Protein AF-A0A7K7DRW2-F1 (afdb_monomer)

Radius of gyration: 18.95 Å; Cα contacts (8 Å, |Δi|>4): 66; chains: 1; bounding box: 40×19×52 Å

Organism: Pheucticus melanocephalus (NCBI:txid371919)

Sequence (67 aa):
QLNIHQMIHTGERPYECPQCQKRFQTRFSLLCHQRNHIEERPFCCPDCGKGFKHKSHLITHRRIHTG

Foldseek 3Di:
DPQLVVCVVVVDFPDAAPVPRDGHSDPVVNVVVVVVVPPPQVDAAPVPRDGHPDPVVSVVVVVVVVD

pLDDT: mean 85.23, std 9.22, range [53.72, 95.62]

Mean predicted aligned error: 9.84 Å

Nearest PDB structures (foldseek):
  8e3e-assembly3_F  TM=5.727E-01  e=1.633E-06  Homo sapiens
  1g2f-assembly2_F  TM=5.719E-01  e=7.836E-06  Mus musculus
  1a1h-assembly1_A  TM=5.891E-01  e=1.138E-05  Mus musculus
  1jk1-assembly1_A  TM=5.699E-01  e=9.098E-06  Mus musculus
  8sst-assembly1_A  TM=5.660E-01  e=1.069E-04  Homo sapiens

Structure (mmCIF, N/CA/C/O backbone):
data_AF-A0A7K7DRW2-F1
#
_entry.id   AF-A0A7K7DRW2-F1
#
loop_
_atom_site.group_PDB
_atom_site.id
_atom_site.type_symbol
_atom_site.label_atom_id
_atom_site.label_alt_id
_atom_site.label_comp_id
_atom_site.label_asym_id
_atom_site.label_entity_id
_atom_site.label_seq_id
_atom_site.pdbx_PDB_ins_code
_atom_site.Cartn_x
_atom_site.Cartn_y
_atom_site.Cartn_z
_atom_site.occupancy
_atom_site.B_iso_or_equiv
_atom_site.auth_seq_id
_atom_site.auth_comp_id
_atom_site.auth_asym_id
_atom_site.auth_atom_id
_atom_site.p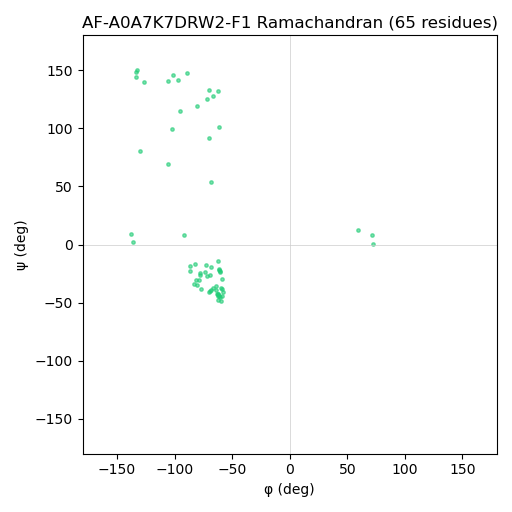dbx_PDB_model_num
ATOM 1 N N . GLN A 1 1 ? -21.806 9.429 18.484 1.00 53.72 1 GLN A N 1
ATOM 2 C CA . GLN A 1 1 ? -20.725 8.499 18.082 1.00 53.72 1 GLN A CA 1
ATOM 3 C C . GLN A 1 1 ? -19.642 8.508 19.169 1.00 53.72 1 GLN A C 1
ATOM 5 O O . GLN A 1 1 ? -18.624 9.163 19.022 1.00 53.72 1 GLN A O 1
ATOM 10 N N . LEU A 1 2 ? -19.901 7.858 20.312 1.00 59.81 2 LEU A N 1
ATOM 11 C CA . LEU A 1 2 ? -19.065 7.965 21.525 1.00 59.81 2 LEU A CA 1
ATOM 12 C C . LEU A 1 2 ? -17.877 6.978 21.549 1.00 59.81 2 LEU A C 1
ATOM 14 O O . LEU A 1 2 ? -16.916 7.172 22.279 1.00 59.81 2 LEU A O 1
ATOM 18 N N . ASN A 1 3 ? -17.935 5.927 20.727 1.00 66.06 3 ASN A N 1
ATOM 19 C CA . ASN A 1 3 ? -17.061 4.760 20.847 1.00 66.06 3 ASN A CA 1
ATOM 20 C C . ASN A 1 3 ? -15.658 4.980 20.227 1.00 66.06 3 ASN A C 1
ATOM 22 O O . ASN A 1 3 ? -14.659 4.546 20.784 1.00 66.06 3 ASN A O 1
ATOM 26 N N . ILE A 1 4 ? -15.550 5.739 19.122 1.00 70.62 4 ILE A N 1
ATOM 27 C CA . ILE A 1 4 ? -14.254 5.990 18.451 1.00 70.62 4 ILE A CA 1
ATOM 28 C C . ILE A 1 4 ? -13.344 6.901 19.275 1.00 70.62 4 ILE A C 1
ATOM 30 O O . ILE A 1 4 ? -12.149 6.648 19.374 1.00 70.62 4 ILE A O 1
ATOM 34 N N . HIS A 1 5 ? -13.905 7.943 19.890 1.00 76.88 5 HIS A N 1
ATOM 35 C CA . H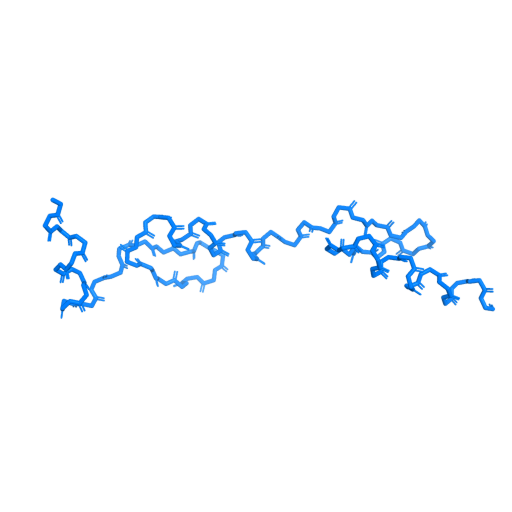IS A 1 5 ? -13.139 8.849 20.741 1.00 76.88 5 HIS A CA 1
ATOM 36 C C . HIS A 1 5 ? -12.580 8.128 21.978 1.00 76.88 5 HIS A C 1
ATOM 38 O O . HIS A 1 5 ? -11.433 8.349 22.350 1.00 76.88 5 HIS A O 1
ATOM 44 N N . GLN A 1 6 ? -13.356 7.218 22.579 1.00 75.19 6 GLN A N 1
ATOM 45 C CA . GLN A 1 6 ? -12.907 6.423 23.726 1.00 75.19 6 GLN A CA 1
ATOM 46 C C . GLN A 1 6 ? -11.733 5.494 23.381 1.00 75.19 6 GLN A C 1
ATOM 48 O O . GLN A 1 6 ? -10.816 5.371 24.189 1.00 75.19 6 GLN A O 1
ATOM 53 N N . MET A 1 7 ? -11.689 4.933 22.165 1.00 77.00 7 MET A N 1
ATOM 54 C CA . MET A 1 7 ? -10.562 4.107 21.698 1.00 77.00 7 MET A CA 1
ATOM 55 C C . MET A 1 7 ? -9.220 4.860 21.639 1.00 77.00 7 MET A C 1
ATOM 57 O O . MET A 1 7 ? -8.159 4.237 21.682 1.00 77.00 7 MET A O 1
ATOM 61 N N . ILE A 1 8 ? -9.238 6.197 21.561 1.00 76.31 8 ILE A N 1
ATOM 62 C CA . ILE A 1 8 ? -8.015 7.012 21.628 1.00 76.31 8 ILE A CA 1
ATOM 63 C C . ILE A 1 8 ? -7.426 6.965 23.041 1.00 76.31 8 ILE A C 1
ATOM 65 O O . ILE A 1 8 ? -6.212 6.849 23.188 1.00 76.31 8 ILE A O 1
ATOM 69 N N . HIS A 1 9 ? -8.286 7.012 24.061 1.00 78.88 9 HIS A N 1
ATOM 70 C CA . HIS A 1 9 ? -7.881 6.987 25.468 1.00 78.88 9 HIS 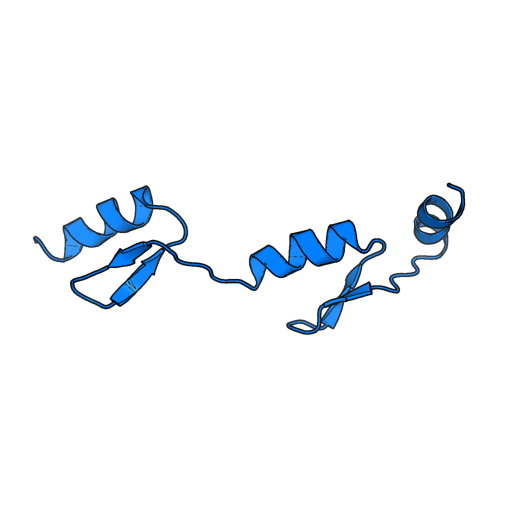A CA 1
ATOM 71 C C . HIS A 1 9 ? -7.486 5.587 25.933 1.00 78.88 9 HIS A C 1
ATOM 73 O O . HIS A 1 9 ? -6.521 5.444 26.675 1.00 78.88 9 HIS A O 1
ATOM 79 N N . THR A 1 10 ? -8.193 4.547 25.482 1.00 83.12 10 THR A N 1
ATOM 80 C CA . THR A 1 10 ? -7.886 3.156 25.866 1.00 83.12 10 THR A CA 1
ATOM 81 C C . THR A 1 10 ? -6.756 2.540 25.043 1.00 83.12 10 THR A C 1
ATOM 83 O O . THR A 1 10 ? -6.192 1.520 25.429 1.00 83.12 10 THR A O 1
ATOM 86 N N . GLY A 1 11 ? -6.421 3.135 23.895 1.00 81.06 11 GLY A N 1
ATOM 87 C CA . GLY A 1 11 ? -5.422 2.596 22.975 1.00 81.06 11 GLY A CA 1
ATOM 88 C C . GLY A 1 11 ? -5.884 1.342 22.228 1.00 81.06 11 GLY A C 1
ATOM 89 O O . GLY A 1 11 ? -5.080 0.726 21.523 1.00 81.06 11 GLY A O 1
ATOM 90 N N . GLU A 1 12 ? -7.160 0.966 22.340 1.00 85.06 12 GLU A N 1
ATOM 91 C CA . GLU A 1 12 ? -7.707 -0.201 21.659 1.00 85.06 12 GLU A CA 1
ATOM 92 C C . GLU A 1 12 ? -7.626 -0.050 20.136 1.00 85.06 12 GLU A C 1
ATOM 94 O O . GLU A 1 12 ? -7.999 0.963 19.541 1.00 85.06 12 GLU A O 1
ATOM 99 N N . ARG A 1 13 ? -7.123 -1.097 19.480 1.00 87.69 13 ARG A N 1
ATOM 100 C CA . ARG A 1 13 ? -7.008 -1.180 18.020 1.00 87.69 13 ARG A CA 1
ATOM 101 C C . ARG A 1 13 ? -7.593 -2.509 17.551 1.00 87.69 13 ARG A C 1
ATOM 103 O O . ARG A 1 13 ? -6.841 -3.468 17.356 1.00 87.69 13 ARG A O 1
ATOM 110 N N . PRO A 1 14 ? -8.926 -2.618 17.434 1.00 88.69 14 PRO A N 1
ATOM 111 C CA . PRO A 1 14 ? -9.579 -3.894 17.149 1.00 88.69 14 PRO A CA 1
ATOM 112 C C . PRO A 1 14 ? -9.379 -4.363 15.702 1.00 88.69 14 PRO A C 1
ATOM 114 O O . PRO A 1 14 ? -9.551 -5.542 15.416 1.00 88.69 14 PRO A O 1
ATOM 117 N N . TYR A 1 15 ? -8.992 -3.472 14.786 1.00 91.94 15 TYR A N 1
ATOM 118 C CA . TYR A 1 15 ? -8.862 -3.794 13.367 1.00 91.94 15 TYR A CA 1
ATOM 119 C C . TYR A 1 15 ? -7.421 -4.154 13.015 1.00 91.94 15 TYR A C 1
ATOM 121 O O . TYR A 1 15 ? -6.549 -3.293 13.071 1.00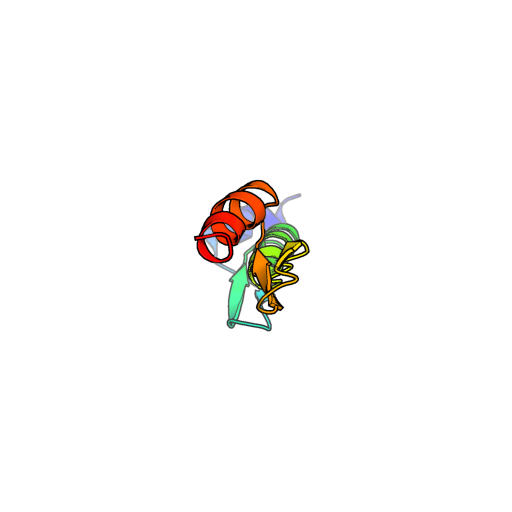 91.94 15 TYR A O 1
ATOM 129 N N . GLU A 1 16 ? -7.166 -5.394 12.616 1.00 94.00 16 GLU A N 1
ATOM 130 C CA . GLU A 1 16 ? -5.834 -5.873 12.240 1.00 94.00 16 GLU A CA 1
ATOM 131 C C . GLU A 1 16 ? -5.693 -6.033 10.722 1.00 94.00 16 GLU A C 1
ATOM 133 O O . GLU A 1 16 ? -6.615 -6.466 10.029 1.00 94.00 16 GLU A O 1
ATOM 138 N N . CYS A 1 17 ? -4.529 -5.663 10.193 1.00 91.44 17 CYS A N 1
ATOM 139 C CA . CYS A 1 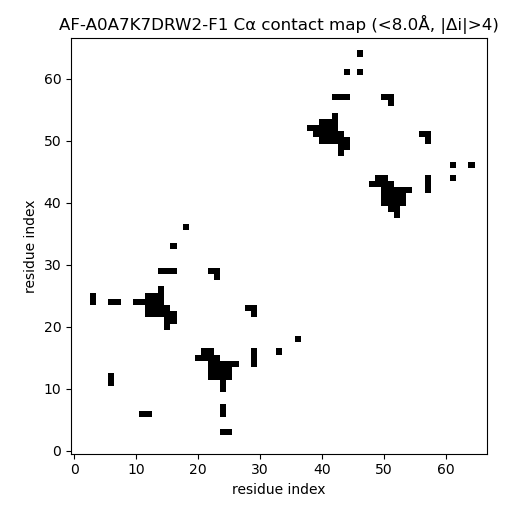17 ? -4.174 -5.901 8.805 1.00 91.44 17 CYS A CA 1
ATOM 140 C C . CYS A 1 17 ? -3.694 -7.347 8.608 1.00 91.44 17 CYS A C 1
ATOM 142 O O . CYS A 1 17 ? -2.653 -7.699 9.154 1.00 91.44 17 CYS A O 1
ATOM 144 N N . PRO A 1 18 ? -4.358 -8.164 7.770 1.00 89.56 18 PRO A N 1
ATOM 145 C CA . PRO A 1 18 ? -3.972 -9.562 7.583 1.00 89.56 18 PRO A CA 1
ATOM 146 C C . PRO A 1 18 ? -2.626 -9.735 6.861 1.00 89.56 18 PRO A C 1
ATOM 148 O O . PRO A 1 18 ? -2.020 -10.793 6.957 1.00 89.56 18 PRO A O 1
ATOM 151 N N . GLN A 1 19 ? -2.141 -8.713 6.146 1.00 86.88 19 GLN A N 1
ATOM 152 C CA . GLN A 1 19 ? -0.874 -8.773 5.411 1.00 86.88 19 GLN A CA 1
ATOM 153 C C . GLN A 1 19 ? 0.358 -8.496 6.286 1.00 86.88 19 GLN A C 1
ATOM 155 O O . GLN A 1 19 ? 1.419 -9.054 6.033 1.00 86.88 19 GLN A O 1
ATOM 160 N N . CYS A 1 20 ? 0.250 -7.615 7.286 1.00 91.00 20 CYS A N 1
ATOM 161 C CA . CYS A 1 20 ? 1.403 -7.181 8.089 1.00 91.00 20 CYS A CA 1
ATOM 162 C C . CYS A 1 20 ? 1.131 -7.083 9.597 1.00 91.00 20 CYS A C 1
ATOM 164 O O . CYS A 1 20 ? 1.944 -6.518 10.325 1.00 91.00 20 CYS A O 1
ATOM 166 N N . GLN A 1 21 ? -0.027 -7.566 10.058 1.00 92.12 21 GLN A N 1
ATOM 167 C CA . GLN A 1 21 ? -0.467 -7.600 11.463 1.00 92.12 21 GLN A CA 1
ATOM 168 C C . GLN A 1 21 ? -0.548 -6.225 12.153 1.00 92.12 21 GLN A C 1
ATOM 170 O O . GLN A 1 21 ? -0.723 -6.111 13.367 1.00 92.12 21 GLN A O 1
ATOM 175 N N . LYS A 1 22 ? -0.469 -5.130 11.387 1.00 92.06 22 LYS A N 1
ATOM 176 C CA . LYS A 1 22 ? -0.604 -3.774 11.926 1.00 92.06 22 LYS A CA 1
ATOM 177 C C . LYS A 1 22 ? -2.047 -3.513 12.355 1.00 92.06 22 LYS A C 1
ATOM 179 O O . LYS A 1 22 ? -2.979 -3.770 11.595 1.00 92.06 22 LYS A O 1
ATOM 184 N N . ARG A 1 23 ? -2.225 -2.956 13.556 1.00 93.19 23 ARG A N 1
ATOM 185 C CA . ARG A 1 23 ? -3.542 -2.699 14.156 1.00 93.19 23 ARG A CA 1
ATOM 186 C C . ARG A 1 23 ? -3.971 -1.235 14.037 1.00 93.19 23 ARG A C 1
ATOM 188 O O . ARG A 1 23 ? -3.144 -0.327 14.146 1.00 93.19 23 ARG A O 1
ATOM 195 N N . PHE A 1 24 ? -5.271 -1.015 13.870 1.00 90.94 24 PHE A N 1
ATOM 196 C CA . PHE A 1 24 ? -5.918 0.270 13.613 1.00 90.94 24 PHE A CA 1
ATOM 197 C C . PHE A 1 24 ? -7.138 0.477 14.520 1.00 90.94 24 PHE A C 1
ATOM 199 O O . PHE A 1 24 ? -7.818 -0.475 14.902 1.00 90.94 24 PHE A O 1
ATOM 206 N N . GLN A 1 25 ? -7.430 1.740 14.846 1.00 89.06 25 GLN A N 1
ATOM 207 C CA . GLN A 1 25 ? -8.589 2.116 15.672 1.00 89.06 25 GLN A CA 1
ATOM 208 C C . GLN A 1 25 ? -9.903 2.101 14.879 1.00 89.06 25 GLN A C 1
ATOM 210 O O . GLN A 1 25 ? -10.977 1.948 15.450 1.00 89.06 25 GLN A O 1
ATOM 215 N N . THR A 1 26 ? -9.847 2.257 13.551 1.00 88.00 26 THR A N 1
ATOM 216 C CA . THR A 1 26 ? -11.047 2.327 12.708 1.00 88.00 26 THR A CA 1
ATOM 217 C C . THR A 1 26 ? -10.933 1.440 11.475 1.00 88.00 26 THR A C 1
ATOM 219 O O . THR A 1 26 ? -9.862 1.305 10.883 1.00 88.00 26 THR A O 1
ATOM 222 N N . ARG A 1 27 ? -12.069 0.906 11.012 1.00 88.06 27 ARG A N 1
ATOM 223 C CA . ARG A 1 27 ? -12.139 0.147 9.754 1.00 88.06 27 ARG A CA 1
ATOM 224 C C . ARG A 1 27 ? -11.675 0.973 8.549 1.00 88.06 27 ARG A C 1
ATOM 226 O O . ARG A 1 27 ? -10.993 0.448 7.679 1.00 88.06 27 ARG A O 1
ATOM 233 N N . PHE A 1 28 ? -12.002 2.267 8.510 1.00 88.00 28 PHE A N 1
ATOM 234 C CA . PHE A 1 28 ? -11.573 3.167 7.434 1.00 88.00 28 PHE A CA 1
ATOM 235 C C . PHE A 1 28 ? -10.043 3.284 7.348 1.00 88.00 28 PHE A C 1
ATOM 237 O O . PHE A 1 28 ? -9.481 3.182 6.258 1.00 88.00 28 PHE A O 1
ATOM 244 N N . SER A 1 29 ? -9.359 3.439 8.489 1.00 90.12 29 SER A N 1
ATOM 245 C CA . SER A 1 29 ? -7.892 3.506 8.509 1.00 90.12 29 SER A CA 1
ATOM 246 C C . SER A 1 29 ? -7.238 2.184 8.095 1.00 90.12 29 SER A C 1
ATOM 248 O O . SER A 1 29 ? -6.278 2.216 7.326 1.00 90.12 29 SER A O 1
ATOM 250 N N . LEU A 1 30 ? -7.804 1.035 8.492 1.00 92.06 30 LEU A N 1
ATOM 251 C CA . LEU A 1 30 ? -7.380 -0.278 7.992 1.00 92.06 30 LEU A CA 1
ATOM 252 C C . LEU A 1 30 ? -7.540 -0.388 6.464 1.00 92.06 30 LEU A C 1
ATOM 254 O O . LEU A 1 30 ? -6.595 -0.778 5.785 1.00 92.06 30 LEU A O 1
ATOM 258 N N . LEU A 1 31 ? -8.695 -0.013 5.907 1.00 88.56 31 LEU A N 1
ATOM 259 C CA . LEU A 1 31 ? -8.941 -0.082 4.458 1.00 88.56 31 LEU A CA 1
ATOM 260 C C . LEU A 1 31 ? -7.989 0.825 3.666 1.00 88.56 31 LEU A C 1
ATOM 262 O O . LEU A 1 31 ? -7.445 0.414 2.643 1.00 88.56 31 LEU A O 1
ATOM 266 N N . CYS A 1 32 ? -7.750 2.049 4.146 1.00 86.94 32 CYS A N 1
ATOM 267 C CA . CYS A 1 32 ? -6.773 2.957 3.544 1.00 86.94 32 CYS A CA 1
ATOM 268 C C . CYS A 1 32 ? -5.356 2.367 3.603 1.00 86.94 32 CYS A C 1
ATOM 270 O O . CYS A 1 32 ? -4.622 2.389 2.616 1.00 86.94 32 CYS A O 1
ATOM 272 N N . HIS A 1 33 ? -4.989 1.767 4.736 1.00 88.50 33 HIS A N 1
ATOM 273 C CA . HIS A 1 33 ? -3.712 1.086 4.880 1.00 88.50 33 HIS A CA 1
ATOM 274 C C . HIS A 1 33 ? -3.568 -0.097 3.916 1.00 88.50 33 HIS A C 1
ATOM 276 O O . HIS A 1 33 ? -2.526 -0.204 3.274 1.00 88.50 33 HIS A O 1
ATOM 282 N N . GLN A 1 34 ? -4.598 -0.931 3.761 1.00 85.75 34 GLN A N 1
ATOM 283 C CA . GLN A 1 34 ? -4.575 -2.098 2.872 1.00 85.75 34 GLN A CA 1
ATOM 284 C C . GLN A 1 34 ? -4.292 -1.738 1.411 1.00 85.75 34 GLN A C 1
ATOM 286 O O . GLN A 1 34 ? -3.625 -2.504 0.719 1.00 85.75 34 GLN A O 1
ATOM 291 N N . ARG A 1 35 ? -4.683 -0.541 0.958 1.00 81.44 35 ARG A N 1
ATOM 292 C CA . ARG A 1 35 ? -4.312 -0.037 -0.377 1.00 81.44 35 ARG A CA 1
ATOM 293 C C . ARG A 1 35 ? -2.802 0.121 -0.574 1.00 81.44 35 ARG A C 1
ATOM 295 O O . ARG A 1 35 ? -2.348 0.145 -1.706 1.00 81.44 35 ARG A O 1
ATOM 302 N N . ASN A 1 36 ? -2.018 0.225 0.499 1.00 80.44 36 ASN A N 1
ATOM 303 C CA . ASN A 1 36 ? -0.558 0.262 0.400 1.00 80.44 36 ASN A CA 1
ATOM 304 C C . ASN A 1 36 ? 0.052 -1.125 0.167 1.00 80.44 36 ASN A C 1
ATOM 306 O O . ASN A 1 36 ? 1.135 -1.198 -0.410 1.00 80.44 36 ASN A O 1
ATOM 310 N N . HIS A 1 37 ? -0.627 -2.194 0.603 1.00 82.25 37 HIS A N 1
ATOM 311 C CA . HIS A 1 37 ? -0.209 -3.584 0.363 1.00 82.25 37 HIS A CA 1
ATOM 312 C C . HIS A 1 37 ? -0.542 -4.054 -1.036 1.00 82.25 37 HIS A C 1
ATOM 314 O O . HIS A 1 37 ? 0.163 -4.884 -1.600 1.00 82.25 37 HIS A O 1
ATOM 320 N N . ILE A 1 38 ? -1.616 -3.511 -1.599 1.00 72.31 38 ILE A N 1
ATOM 321 C CA . ILE A 1 38 ? -1.915 -3.676 -3.006 1.00 72.31 38 ILE A CA 1
ATOM 322 C C . ILE A 1 38 ? -0.863 -2.852 -3.757 1.00 72.31 38 ILE A C 1
ATOM 324 O O . ILE A 1 38 ? -1.015 -1.654 -3.995 1.00 72.31 38 ILE A O 1
ATOM 328 N N . GLU A 1 39 ? 0.246 -3.497 -4.121 1.00 66.88 39 GLU A N 1
ATOM 329 C CA . GLU A 1 39 ? 1.152 -3.002 -5.154 1.00 66.88 39 GLU A CA 1
ATOM 330 C C . GLU A 1 39 ? 0.466 -3.081 -6.522 1.00 66.88 39 GLU A C 1
ATOM 332 O O . GLU A 1 39 ? 0.997 -3.662 -7.467 1.00 66.88 39 GLU A O 1
ATOM 337 N N . GLU A 1 40 ? -0.726 -2.494 -6.644 1.00 69.88 40 GLU A N 1
ATOM 338 C CA . GLU A 1 40 ? -1.325 -2.241 -7.938 1.00 69.88 40 GLU A CA 1
ATOM 339 C C . GLU A 1 40 ? -0.365 -1.306 -8.654 1.00 69.88 40 GLU A C 1
ATOM 341 O O . GLU A 1 40 ? -0.225 -0.109 -8.385 1.00 69.88 40 GLU A O 1
ATOM 346 N N . ARG A 1 41 ? 0.388 -1.938 -9.535 1.00 78.06 41 ARG A N 1
ATOM 347 C CA . ARG A 1 41 ? 1.292 -1.333 -10.478 1.00 78.06 41 ARG A CA 1
ATOM 348 C C . ARG A 1 41 ? 0.595 -1.450 -11.829 1.00 78.06 41 ARG A C 1
ATOM 350 O O . ARG A 1 41 ? 1.025 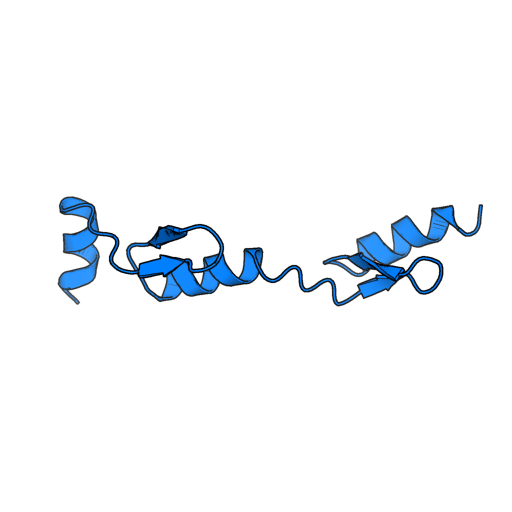-2.256 -12.648 1.00 78.06 41 ARG A O 1
ATOM 357 N N . PRO A 1 42 ? -0.510 -0.706 -12.056 1.00 81.06 42 PRO A N 1
ATOM 358 C CA . PRO A 1 42 ? -1.324 -0.862 -13.260 1.00 81.06 42 PRO A CA 1
ATOM 359 C C . PRO A 1 42 ? -0.538 -0.525 -14.533 1.00 81.06 42 PRO A C 1
ATOM 361 O O . PRO A 1 42 ? -0.965 -0.844 -15.637 1.00 81.06 42 PRO A O 1
ATOM 364 N N . PHE A 1 43 ? 0.619 0.124 -14.389 1.00 89.31 43 PHE A N 1
ATOM 365 C CA . PHE A 1 43 ? 1.499 0.476 -15.487 1.00 89.31 43 PHE A CA 1
ATOM 366 C C . PHE A 1 43 ? 2.682 -0.490 -15.535 1.00 89.31 43 PHE A C 1
ATOM 368 O O . PHE A 1 43 ? 3.650 -0.318 -14.797 1.00 89.31 43 PHE A O 1
ATOM 375 N N . CYS A 1 44 ? 2.626 -1.482 -16.419 1.00 89.06 44 CYS A N 1
ATOM 37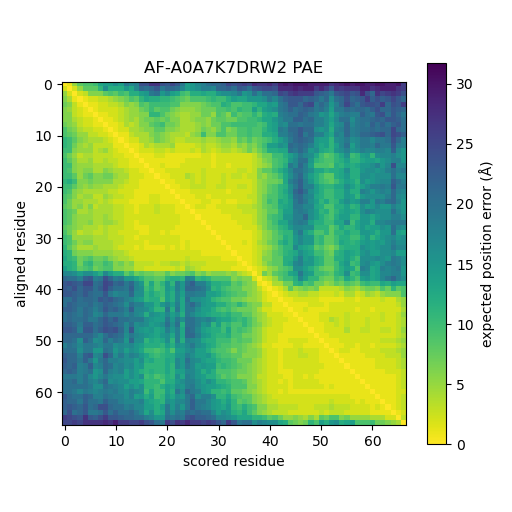6 C CA . CYS A 1 44 ? 3.725 -2.420 -16.648 1.00 89.06 44 CYS A CA 1
ATOM 377 C C . CYS A 1 44 ? 4.576 -2.004 -17.851 1.00 89.06 44 CYS A C 1
ATOM 379 O O . CYS A 1 44 ? 4.063 -1.532 -18.866 1.00 89.06 44 CYS A O 1
ATOM 381 N N . C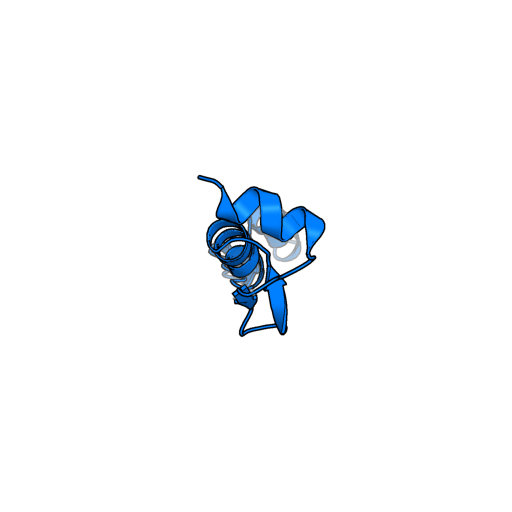YS A 1 45 ? 5.889 -2.183 -17.737 1.00 92.19 45 CYS A N 1
ATOM 382 C CA . CYS A 1 45 ? 6.809 -2.020 -18.851 1.00 92.19 45 CYS A CA 1
ATOM 383 C C . CYS A 1 45 ? 6.646 -3.182 -19.838 1.00 92.19 45 CYS A C 1
ATOM 385 O O . CYS A 1 45 ? 6.767 -4.328 -19.410 1.00 92.19 45 CYS A O 1
ATOM 387 N N . PRO A 1 46 ? 6.399 -2.920 -21.135 1.00 89.56 46 PRO A N 1
ATOM 388 C CA . PRO A 1 46 ? 6.258 -3.986 -22.125 1.00 89.56 46 PRO A CA 1
ATOM 389 C C . PRO A 1 46 ? 7.587 -4.699 -22.408 1.00 89.56 46 PRO A C 1
ATOM 391 O O . PRO A 1 46 ? 7.578 -5.870 -22.758 1.00 89.56 46 PRO A O 1
ATOM 394 N N . ASP A 1 47 ? 8.715 -4.012 -22.213 1.00 90.81 47 ASP A N 1
ATOM 395 C CA . ASP A 1 47 ? 10.040 -4.523 -22.567 1.00 90.81 47 ASP A CA 1
ATOM 396 C C . ASP A 1 47 ? 10.608 -5.472 -21.489 1.00 90.81 47 ASP A C 1
ATOM 398 O O . ASP A 1 47 ? 11.335 -6.408 -21.804 1.00 90.81 47 ASP A O 1
ATOM 402 N N . CYS A 1 48 ? 10.265 -5.269 -20.207 1.00 92.44 48 CYS A N 1
ATOM 403 C CA . CYS A 1 48 ? 10.813 -6.065 -19.095 1.00 92.44 48 CYS A CA 1
ATOM 404 C C . CYS A 1 48 ? 9.792 -6.515 -18.035 1.00 92.44 48 CYS A C 1
ATOM 406 O O . CYS A 1 48 ? 10.171 -7.090 -17.016 1.00 92.44 48 CYS A O 1
ATOM 408 N N . GLY A 1 49 ? 8.503 -6.211 -18.209 1.00 83.25 49 GLY A N 1
ATOM 409 C CA . GLY A 1 49 ? 7.435 -6.601 -17.281 1.00 83.25 49 GLY A CA 1
ATOM 410 C C . GLY A 1 49 ? 7.414 -5.850 -15.943 1.00 83.25 49 GLY A C 1
ATOM 411 O O . GLY A 1 49 ? 6.549 -6.110 -15.107 1.00 83.25 49 GLY A O 1
ATOM 412 N N . LYS A 1 50 ? 8.329 -4.900 -15.705 1.00 85.88 50 LYS A N 1
ATOM 413 C CA . LYS A 1 50 ? 8.396 -4.155 -14.438 1.00 85.88 50 LYS A CA 1
ATOM 414 C C . LYS A 1 50 ? 7.168 -3.258 -14.250 1.00 85.88 50 LYS A C 1
ATOM 416 O O . LYS A 1 50 ? 6.854 -2.447 -15.117 1.00 85.88 50 LYS A O 1
ATOM 421 N N . GLY A 1 51 ? 6.499 -3.380 -13.106 1.00 87.25 51 GLY A N 1
ATOM 422 C CA . GLY A 1 51 ? 5.310 -2.599 -12.766 1.00 87.25 51 GLY A CA 1
ATOM 423 C C . GLY A 1 51 ? 5.608 -1.274 -12.048 1.00 87.25 51 GLY A C 1
ATOM 424 O O . GLY A 1 51 ? 6.520 -1.187 -11.224 1.00 87.25 51 GLY A O 1
ATOM 425 N N . PHE A 1 52 ? 4.779 -0.260 -12.293 1.00 88.25 52 PHE A N 1
ATOM 426 C CA . PHE A 1 52 ? 4.844 1.069 -11.689 1.00 88.25 52 PHE A CA 1
ATOM 427 C C . PHE A 1 52 ? 3.469 1.540 -11.199 1.00 88.25 52 PHE A C 1
ATOM 429 O O . PHE A 1 52 ? 2.449 1.309 -11.846 1.00 88.25 52 PHE A O 1
ATOM 436 N N . LYS A 1 53 ? 3.451 2.264 -10.071 1.00 86.38 53 LYS A N 1
ATOM 437 C CA . LYS A 1 53 ? 2.233 2.890 -9.513 1.00 86.38 53 LYS A CA 1
ATOM 438 C C . LYS A 1 53 ? 1.752 4.100 -10.325 1.00 86.38 53 LYS A C 1
ATOM 440 O O . LYS A 1 53 ? 0.566 4.404 -10.339 1.00 86.38 53 LYS A O 1
ATOM 445 N N . HIS A 1 54 ? 2.663 4.786 -11.020 1.00 87.81 54 HIS A N 1
ATOM 446 C CA . HIS A 1 54 ? 2.362 5.983 -11.808 1.00 87.81 54 HIS A CA 1
ATOM 447 C C . HIS A 1 54 ? 2.866 5.847 -13.244 1.00 87.81 54 HIS A C 1
ATOM 449 O O . HIS A 1 54 ? 3.988 5.393 -13.479 1.00 87.81 54 HIS A O 1
ATOM 455 N N . LYS A 1 55 ? 2.061 6.319 -14.205 1.00 91.06 55 LYS A N 1
ATOM 456 C CA . LYS A 1 55 ? 2.398 6.307 -15.636 1.00 91.06 55 LYS A CA 1
ATOM 457 C C . LYS A 1 55 ? 3.669 7.104 -15.946 1.00 91.06 55 LYS A C 1
ATOM 459 O O . LYS A 1 55 ? 4.463 6.678 -16.776 1.00 91.06 55 LYS A O 1
ATOM 464 N N . SER A 1 56 ? 3.891 8.228 -15.262 1.00 94.88 56 SER A N 1
ATOM 465 C CA . SER A 1 56 ? 5.104 9.048 -15.412 1.00 94.88 56 SER A CA 1
ATOM 466 C C . SER A 1 56 ? 6.378 8.255 -15.111 1.00 94.88 56 SER A C 1
ATOM 468 O O . SER A 1 56 ? 7.350 8.352 -15.853 1.00 94.88 56 SER A O 1
ATOM 470 N N . HIS A 1 57 ? 6.357 7.410 -14.076 1.00 94.75 57 HIS A N 1
ATOM 471 C CA . HIS A 1 57 ? 7.495 6.563 -13.719 1.00 94.75 57 HIS A CA 1
ATOM 472 C C . HIS A 1 57 ? 7.755 5.481 -14.770 1.00 94.75 57 HIS A C 1
ATOM 474 O O . HIS A 1 57 ? 8.913 5.244 -15.101 1.00 94.75 57 HIS A O 1
ATOM 480 N N . LEU A 1 58 ? 6.703 4.880 -15.343 1.00 94.81 58 LEU A N 1
ATOM 481 C CA . LEU A 1 58 ? 6.845 3.953 -16.471 1.00 94.81 58 LEU A CA 1
ATOM 482 C C . LEU A 1 58 ? 7.487 4.644 -17.688 1.00 94.81 58 LEU A C 1
ATOM 484 O O . LEU A 1 58 ? 8.400 4.089 -18.294 1.00 94.81 58 LEU A O 1
ATOM 488 N N . ILE A 1 59 ? 7.040 5.856 -18.038 1.00 94.62 59 ILE A N 1
ATOM 489 C CA . ILE A 1 59 ? 7.572 6.607 -19.189 1.00 94.62 59 ILE A CA 1
ATOM 490 C C . ILE A 1 59 ? 9.060 6.915 -18.997 1.00 94.62 59 ILE A C 1
ATOM 492 O O . ILE A 1 59 ? 9.852 6.673 -19.906 1.00 94.62 59 ILE A O 1
ATOM 496 N N . THR A 1 60 ? 9.450 7.418 -17.823 1.00 95.62 60 THR A N 1
ATOM 497 C CA . THR A 1 60 ? 10.861 7.689 -17.515 1.00 95.62 60 THR A CA 1
ATOM 498 C C . THR A 1 60 ? 11.682 6.404 -17.513 1.00 95.62 60 THR A C 1
ATOM 500 O O . THR A 1 60 ? 12.765 6.383 -18.088 1.00 95.62 60 THR A O 1
ATOM 503 N N . HIS A 1 61 ? 11.158 5.323 -1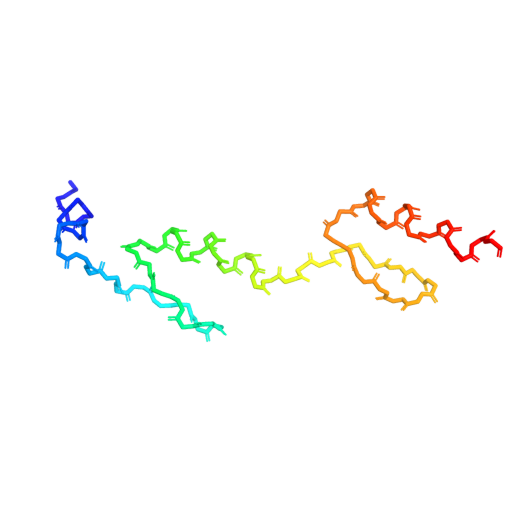6.928 1.00 95.19 61 HIS A N 1
ATOM 504 C CA . HIS A 1 61 ? 11.817 4.020 -16.935 1.00 95.19 61 HIS A CA 1
ATOM 505 C C . HIS A 1 61 ? 12.068 3.514 -18.355 1.00 95.19 61 HIS A C 1
ATOM 507 O O . HIS A 1 61 ? 13.165 3.055 -18.635 1.00 95.19 61 HIS A O 1
ATOM 513 N N . ARG A 1 62 ? 11.096 3.633 -19.265 1.00 94.56 62 ARG A N 1
ATOM 514 C CA . ARG A 1 62 ? 11.223 3.103 -20.629 1.00 94.56 62 ARG A CA 1
ATOM 515 C C . ARG A 1 62 ? 12.381 3.725 -21.419 1.00 94.56 62 ARG A C 1
ATOM 517 O O . ARG A 1 62 ? 12.905 3.078 -22.316 1.00 94.56 62 ARG A O 1
ATOM 524 N N . ARG A 1 63 ? 12.830 4.930 -21.047 1.00 94.31 63 ARG A N 1
ATOM 525 C CA . ARG A 1 63 ? 13.992 5.587 -21.670 1.00 94.31 63 ARG A CA 1
ATOM 526 C C . ARG A 1 63 ? 15.288 4.786 -21.529 1.00 94.31 63 ARG A C 1
ATOM 528 O O . ARG A 1 63 ? 16.178 4.979 -22.343 1.00 94.31 63 ARG A O 1
ATOM 535 N N . ILE A 1 64 ? 15.391 3.900 -20.533 1.00 94.31 64 ILE A N 1
ATOM 536 C CA . ILE A 1 64 ? 16.583 3.058 -20.347 1.00 94.31 64 ILE A CA 1
ATOM 537 C C . ILE A 1 64 ? 16.679 1.928 -21.379 1.00 94.31 64 ILE A C 1
ATOM 539 O O . ILE A 1 64 ? 17.768 1.422 -21.599 1.00 94.31 64 ILE A O 1
ATOM 543 N N . HIS A 1 65 ? 15.554 1.510 -21.975 1.00 90.81 65 HIS A N 1
ATOM 544 C CA . HIS A 1 65 ? 15.516 0.422 -22.966 1.00 90.81 65 HIS A CA 1
ATOM 545 C C . HIS A 1 65 ? 15.776 0.921 -24.384 1.00 90.81 65 HIS A C 1
ATOM 547 O O . HIS A 1 65 ? 16.158 0.153 -25.254 1.00 90.81 65 HIS A O 1
ATOM 553 N N . THR A 1 66 ? 15.534 2.208 -24.620 1.00 81.62 66 THR A N 1
ATOM 554 C CA . THR A 1 66 ? 15.782 2.882 -25.899 1.00 81.62 66 THR A CA 1
ATOM 555 C C . THR A 1 66 ? 17.176 3.513 -25.978 1.00 81.62 66 THR A C 1
ATOM 557 O O . THR A 1 66 ? 17.409 4.309 -26.885 1.00 81.62 66 THR A O 1
ATOM 560 N N . GLY A 1 67 ? 18.038 3.246 -24.990 1.00 61.16 67 GLY A N 1
ATOM 561 C CA . GLY A 1 67 ? 19.430 3.697 -24.949 1.00 61.16 67 GLY A CA 1
ATOM 562 C C . GLY A 1 67 ? 20.351 2.786 -25.742 1.00 61.16 67 GLY A C 1
ATOM 563 O O . GLY A 1 67 ? 20.104 1.561 -25.728 1.00 61.16 67 GLY A O 1
#

Solvent-accessible surface area (backbone atoms only — not comparable to full-atom values): 4169 Å² total; per-residue (Å²): 133,71,65,68,66,50,30,68,78,72,66,52,44,87,38,65,37,92,89,75,68,53,63,22,75,40,69,66,59,44,55,60,51,51,57,70,71,53,75,66,30,88,34,58,37,90,90,76,63,54,60,23,78,42,65,69,59,41,57,61,55,53,54,68,74,76,103

InterPro domains:
  IPR013087 Zinc finger C2H2-type [PF00096] (45-65)
  IPR013087 Zinc finger C2H2-type [PS00028] (17-37)
  IPR013087 Zinc finger C2H2-type [PS00028] (44-65)
  IPR013087 Zinc finger C2H2-type [PS50157] (15-42)
  IPR013087 Zinc finger C2H2-type [PS50157] (43-67)
  IPR013087 Zinc finger C2H2-type [SM00355] (15-37)
  IPR013087 Zinc finger C2H2-type [SM00355] (43-65)
  IPR036236 Zinc finger C2H2 superfamily [SSF57667] (2-50)
  IPR036236 Zinc finger C2H2 superfamily [SSF57667] (42-67)

Secondary structure (DSSP, 8-state):
--HHHHHHHH----EE-TTT--EESSHHHHHHHHHHH-----EE-TTT--EESSHHHHHHHHTTT--